Protein AF-A0A1I4MJI8-F1 (afdb_monomer)

Solvent-accessible surface area (backbone atoms only — not comparable to full-atom values): 7546 Å² total; per-residue (Å²): 140,83,81,90,75,82,82,57,91,86,57,52,76,65,57,54,51,55,57,71,63,42,85,62,46,67,58,51,54,50,52,47,58,67,53,43,74,75,69,50,69,75,70,65,60,60,80,76,36,80,62,41,53,65,48,40,49,49,56,49,49,51,39,48,76,65,67,57,50,68,64,39,60,68,52,65,64,55,44,59,72,63,46,50,77,77,44,54,82,68,39,58,72,36,46,64,60,34,54,51,49,39,27,74,71,47,30,23,44,74,56,92,94,42,40,19,30,23,68,63,26,45,50,66,66,75,110

pLDDT: mean 74.82, std 19.81, range [33.84, 95.44]

Structure (mmCIF, N/CA/C/O backbone):
data_AF-A0A1I4MJI8-F1
#
_entry.id   AF-A0A1I4MJI8-F1
#
loop_
_atom_site.group_PDB
_atom_site.id
_atom_site.type_symbol
_atom_site.label_atom_id
_atom_site.label_alt_id
_atom_site.label_comp_id
_atom_site.label_asym_id
_atom_site.label_entity_id
_atom_site.label_seq_id
_atom_site.pdbx_PDB_ins_code
_atom_site.Cartn_x
_atom_site.Cartn_y
_atom_site.Cartn_z
_atom_site.occupancy
_atom_site.B_iso_or_equiv
_atom_site.auth_seq_id
_atom_site.auth_comp_id
_atom_site.auth_asym_id
_atom_site.auth_atom_id
_atom_site.pdbx_PDB_model_num
ATOM 1 N N . MET A 1 1 ? -32.489 7.891 -1.310 1.00 37.62 1 MET A N 1
ATOM 2 C CA . MET A 1 1 ? -32.917 6.607 -0.719 1.00 37.62 1 MET A CA 1
ATOM 3 C C . MET A 1 1 ? -31.691 5.726 -0.680 1.00 37.62 1 MET A C 1
ATOM 5 O O . MET A 1 1 ? -31.124 5.505 -1.735 1.00 37.62 1 MET A O 1
ATOM 9 N N . ILE A 1 2 ? -31.237 5.312 0.498 1.00 39.34 2 ILE A N 1
ATOM 10 C CA . ILE A 1 2 ? -30.218 4.265 0.616 1.00 39.34 2 ILE A CA 1
ATOM 11 C C . ILE A 1 2 ? -30.836 3.211 1.526 1.00 39.34 2 ILE A C 1
ATOM 13 O O . ILE A 1 2 ? -31.302 3.544 2.616 1.00 39.34 2 ILE A O 1
ATOM 17 N N . SER A 1 3 ? -30.910 1.985 1.022 1.00 33.84 3 SER A N 1
ATOM 18 C CA . SER A 1 3 ? -31.420 0.817 1.732 1.00 33.84 3 SER A CA 1
ATOM 19 C C . SER A 1 3 ? -30.227 0.039 2.268 1.00 33.84 3 SER A C 1
ATOM 21 O O . SER A 1 3 ? -29.334 -0.309 1.502 1.00 33.84 3 SER A O 1
ATOM 23 N N . VAL A 1 4 ? -30.204 -0.238 3.570 1.00 37.94 4 VAL A N 1
ATOM 24 C CA . VAL A 1 4 ? -29.270 -1.209 4.146 1.00 37.94 4 VAL A CA 1
ATOM 25 C C . VAL A 1 4 ? -29.827 -2.594 3.828 1.00 37.94 4 VAL A C 1
ATOM 27 O O . VAL A 1 4 ? -30.804 -3.024 4.438 1.00 37.94 4 VAL A O 1
ATOM 30 N N . GLN A 1 5 ? -29.256 -3.264 2.828 1.00 44.25 5 GLN A N 1
ATOM 31 C CA . GLN A 1 5 ? -29.490 -4.688 2.611 1.00 44.25 5 GLN A CA 1
ATOM 32 C C . GLN A 1 5 ? -28.456 -5.450 3.433 1.00 44.25 5 GLN A C 1
ATOM 34 O O . GLN A 1 5 ? -27.260 -5.373 3.170 1.00 44.25 5 GLN A O 1
ATOM 39 N N . ILE A 1 6 ? -28.919 -6.136 4.477 1.00 49.53 6 ILE A N 1
ATOM 40 C CA . ILE A 1 6 ? -28.124 -7.182 5.115 1.00 49.53 6 ILE A CA 1
ATOM 41 C C . ILE A 1 6 ? -28.200 -8.366 4.158 1.00 49.53 6 ILE A C 1
ATOM 43 O O . ILE A 1 6 ? -29.281 -8.915 3.942 1.00 49.53 6 ILE A O 1
ATOM 47 N N . ASP A 1 7 ? -27.081 -8.679 3.513 1.00 47.00 7 ASP A N 1
ATOM 48 C CA . ASP A 1 7 ? -27.019 -9.765 2.549 1.00 47.00 7 ASP A CA 1
ATOM 49 C C . ASP A 1 7 ? -26.969 -11.104 3.298 1.00 47.00 7 ASP A C 1
ATOM 51 O O . ASP A 1 7 ? -26.026 -11.405 4.030 1.00 47.00 7 ASP A O 1
ATOM 55 N N . PHE A 1 8 ? -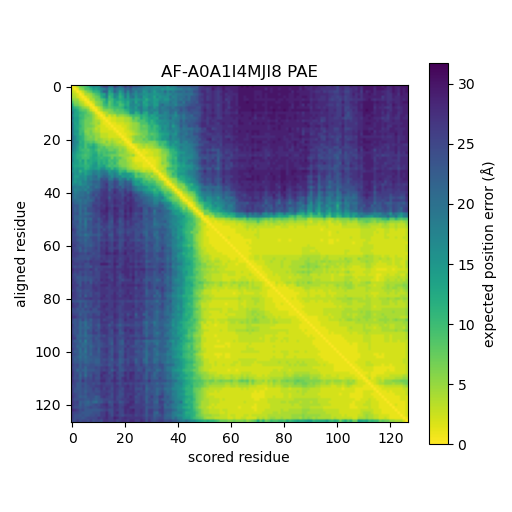28.043 -11.878 3.163 1.00 47.53 8 PHE A N 1
ATOM 56 C CA . PHE A 1 8 ? -28.218 -13.190 3.781 1.00 47.53 8 PHE A CA 1
ATOM 57 C C . PHE A 1 8 ? -27.857 -14.323 2.810 1.00 47.53 8 PHE A C 1
ATOM 59 O O . PHE A 1 8 ? -28.384 -15.424 2.951 1.00 47.53 8 PHE A O 1
ATOM 66 N N . THR A 1 9 ? -26.983 -14.089 1.823 1.00 46.81 9 THR A N 1
ATOM 67 C CA . THR A 1 9 ? -26.647 -15.070 0.766 1.00 46.81 9 THR A CA 1
ATOM 68 C C . THR A 1 9 ? -26.239 -16.454 1.281 1.00 46.81 9 THR A C 1
ATOM 70 O O . THR A 1 9 ? -26.397 -17.427 0.550 1.00 46.81 9 THR A O 1
ATOM 73 N N . ASN A 1 10 ? -25.791 -16.564 2.536 1.00 47.34 10 ASN A N 1
ATOM 74 C CA . ASN A 1 10 ? -25.439 -17.830 3.187 1.00 47.34 10 ASN A CA 1
ATOM 75 C C . ASN A 1 10 ? -26.325 -18.218 4.388 1.00 47.34 10 ASN A C 1
ATOM 77 O O . ASN A 1 10 ? -26.038 -19.227 5.028 1.00 47.34 10 ASN A O 1
ATOM 81 N N . ALA A 1 11 ? -27.368 -17.452 4.726 1.00 54.47 11 ALA A N 1
ATOM 82 C CA . ALA A 1 11 ? -28.241 -17.779 5.855 1.00 54.47 11 ALA A CA 1
ATOM 83 C C . ALA A 1 11 ? -29.392 -18.678 5.404 1.00 54.47 11 ALA A C 1
ATOM 85 O O . ALA A 1 11 ? -30.114 -18.371 4.450 1.00 54.47 11 ALA A O 1
ATOM 86 N N . THR A 1 12 ? -29.590 -19.776 6.122 1.00 62.09 12 THR A N 1
ATOM 87 C CA . THR A 1 12 ? -30.699 -20.695 5.889 1.00 62.09 12 THR A CA 1
ATOM 88 C C . THR A 1 12 ? -32.050 -19.992 6.106 1.00 62.09 12 THR A C 1
ATOM 90 O O . THR A 1 12 ? -32.144 -19.022 6.867 1.00 62.09 12 THR A O 1
ATOM 93 N N . PRO A 1 13 ? -33.136 -20.469 5.470 1.00 62.06 13 PRO A N 1
ATOM 94 C CA . PRO A 1 13 ? -34.471 -19.898 5.662 1.00 62.06 13 PRO A CA 1
ATOM 95 C C . PRO A 1 13 ? -34.926 -19.871 7.133 1.00 62.06 13 PRO A C 1
ATOM 97 O O . PRO A 1 13 ? -35.680 -18.984 7.531 1.00 62.06 13 PRO A O 1
ATOM 100 N N . GLU A 1 14 ? -34.439 -20.809 7.951 1.00 59.25 14 GLU A N 1
ATOM 101 C CA . GLU A 1 14 ? -34.725 -20.885 9.388 1.00 59.25 14 GLU A CA 1
ATOM 102 C C . GLU A 1 14 ? -34.000 -19.791 10.185 1.00 59.25 14 GLU A C 1
ATOM 104 O O . GLU A 1 14 ? -34.597 -19.172 11.066 1.00 59.25 14 GLU A O 1
ATOM 109 N N . GLU A 1 15 ? -32.750 -19.479 9.837 1.00 56.03 15 GLU A N 1
ATOM 110 C CA . GLU A 1 15 ? -31.976 -18.397 10.461 1.00 56.03 15 GLU A CA 1
ATOM 111 C C . GLU A 1 15 ? -32.565 -17.018 10.136 1.00 56.03 15 GLU A C 1
ATOM 113 O O . GLU A 1 15 ? -32.655 -16.152 11.009 1.00 56.03 15 GLU A O 1
ATOM 118 N N . GLN A 1 16 ? -33.054 -16.829 8.906 1.00 59.59 16 GLN A N 1
ATOM 119 C CA . GLN A 1 16 ? -33.747 -15.601 8.505 1.00 59.59 16 GLN A CA 1
ATOM 120 C C . GLN A 1 16 ? -35.083 -15.436 9.246 1.00 59.59 16 GLN A C 1
ATOM 122 O O . GLN A 1 16 ? -35.425 -14.335 9.687 1.00 59.59 16 GLN A O 1
ATOM 127 N N . ALA A 1 17 ? -35.836 -16.525 9.430 1.00 65.44 17 ALA A N 1
ATOM 128 C CA . ALA A 1 17 ? -37.082 -16.507 10.191 1.00 65.44 17 ALA A CA 1
ATOM 129 C C . ALA A 1 17 ? -36.842 -16.227 11.685 1.00 65.44 17 ALA A C 1
ATOM 131 O O . ALA A 1 17 ? -37.556 -15.416 12.277 1.00 65.44 17 ALA A O 1
ATOM 132 N N . ALA A 1 18 ? -35.811 -16.835 12.278 1.00 63.56 18 ALA A N 1
ATOM 133 C CA . ALA A 1 18 ? -35.438 -16.622 13.674 1.00 63.56 18 ALA A CA 1
ATOM 134 C C . ALA A 1 18 ? -35.002 -15.174 13.943 1.00 63.56 18 ALA A C 1
ATOM 136 O O . ALA A 1 18 ? -35.403 -14.594 14.949 1.00 63.56 18 ALA A O 1
ATOM 137 N N . PHE A 1 19 ? -34.249 -14.559 13.025 1.00 56.44 19 PHE A N 1
ATOM 138 C CA . PHE A 1 19 ? -33.826 -13.162 13.146 1.00 56.44 19 PHE A CA 1
ATOM 139 C C . PHE A 1 19 ? -35.008 -12.181 13.060 1.00 56.44 19 PHE A C 1
ATOM 141 O O . PHE A 1 19 ? -35.101 -11.236 13.845 1.00 56.44 19 PHE A O 1
ATOM 148 N N . ASN A 1 20 ? -35.960 -12.447 12.160 1.00 59.41 20 ASN A N 1
ATOM 149 C CA . ASN A 1 20 ? -37.179 -11.648 11.997 1.00 59.41 20 ASN A CA 1
ATOM 150 C C . ASN A 1 20 ? -38.189 -11.820 13.144 1.00 59.41 20 ASN A C 1
ATOM 152 O O . ASN A 1 20 ? -39.052 -10.962 13.333 1.00 59.41 20 ASN A O 1
ATOM 156 N N . ALA A 1 21 ? -38.092 -12.909 13.910 1.00 66.94 21 ALA A N 1
ATOM 157 C CA . ALA A 1 21 ? -38.954 -13.181 15.055 1.00 66.94 21 ALA A CA 1
ATOM 158 C C . ALA A 1 21 ? -38.485 -12.498 16.354 1.00 66.94 21 ALA A C 1
ATOM 160 O O . ALA A 1 21 ? -39.219 -12.530 17.342 1.00 66.94 21 ALA A O 1
ATOM 161 N N . ILE A 1 22 ? -37.297 -11.874 16.377 1.00 68.06 22 ILE A N 1
ATOM 162 C CA . ILE A 1 22 ? -36.780 -11.183 17.566 1.00 68.06 22 ILE A CA 1
ATOM 163 C C . ILE A 1 22 ? -37.584 -9.887 17.796 1.00 68.06 22 ILE A C 1
ATOM 165 O O . ILE A 1 22 ? -37.503 -8.955 16.984 1.00 68.06 22 ILE A O 1
ATOM 169 N N . PRO A 1 23 ? -38.334 -9.773 18.910 1.00 63.97 23 PRO A N 1
ATOM 170 C CA . PRO A 1 23 ? -39.102 -8.571 19.216 1.00 63.97 23 PRO A CA 1
ATOM 171 C C . PRO A 1 23 ? -38.171 -7.362 19.366 1.00 63.97 23 PRO A C 1
ATOM 173 O O . PRO A 1 23 ? -37.181 -7.421 20.089 1.00 63.97 23 PRO A O 1
ATOM 176 N N . GLY A 1 24 ? -38.473 -6.267 18.667 1.00 63.16 24 GLY A N 1
ATOM 177 C CA . GLY A 1 24 ? -37.658 -5.044 18.687 1.00 63.16 24 GLY A CA 1
ATOM 178 C C . GLY A 1 24 ? -36.464 -5.036 17.722 1.00 63.16 24 GLY A C 1
ATOM 179 O O . GLY A 1 24 ? -35.879 -3.978 17.509 1.00 63.16 24 GLY A O 1
ATOM 180 N N . MET A 1 25 ? -36.134 -6.150 17.051 1.00 60.81 25 MET A N 1
ATOM 181 C CA . MET A 1 25 ? -35.048 -6.174 16.055 1.00 60.81 25 MET A CA 1
ATOM 182 C C . MET A 1 25 ? -35.338 -5.242 14.872 1.00 60.81 25 MET A C 1
ATOM 184 O O . MET A 1 25 ? -34.441 -4.578 14.366 1.00 60.81 25 MET A O 1
ATOM 188 N N . LYS A 1 26 ? -36.611 -5.102 14.487 1.00 58.84 26 LYS A N 1
ATOM 189 C CA . LYS A 1 26 ? -37.040 -4.150 13.456 1.00 58.84 26 LYS A CA 1
ATOM 190 C C . LYS A 1 26 ? -36.749 -2.691 13.842 1.00 58.84 26 LYS A C 1
ATOM 192 O O . LYS A 1 26 ? -36.222 -1.954 13.018 1.00 58.84 26 LYS A O 1
ATOM 197 N N . GLU A 1 27 ? -37.011 -2.297 15.091 1.00 64.00 27 GLU A N 1
ATOM 198 C CA . GLU A 1 27 ? -36.680 -0.955 15.601 1.00 64.00 27 GLU A CA 1
ATOM 199 C C . GLU A 1 27 ? -35.170 -0.743 15.726 1.00 64.00 27 GLU A C 1
ATOM 201 O O . GLU A 1 27 ? -34.685 0.348 15.443 1.00 64.00 27 GLU A O 1
ATOM 206 N N . VAL A 1 28 ? -34.408 -1.777 16.098 1.00 60.47 28 VAL A N 1
ATOM 207 C CA . VAL A 1 28 ? -32.938 -1.715 16.133 1.00 60.47 28 VAL A CA 1
ATOM 208 C C . VAL A 1 28 ? -32.370 -1.533 14.725 1.00 60.47 28 VAL A C 1
ATOM 210 O O . VAL A 1 28 ? -31.522 -0.668 14.527 1.00 60.47 28 VAL A O 1
ATOM 213 N N . LEU A 1 29 ? -32.866 -2.272 13.730 1.00 59.28 29 LEU A N 1
ATOM 214 C CA . LEU A 1 29 ? -32.477 -2.111 12.325 1.00 59.28 29 LEU A CA 1
ATOM 215 C C . LEU A 1 29 ? -32.851 -0.724 11.786 1.00 59.28 29 LEU A C 1
ATOM 217 O O . LEU A 1 29 ? -32.065 -0.110 11.069 1.00 59.28 29 LEU A O 1
ATOM 221 N N . GLU A 1 30 ? -34.009 -0.192 12.171 1.00 58.12 30 GLU A N 1
ATOM 222 C CA . GLU A 1 30 ? -34.466 1.139 11.768 1.00 58.12 30 GLU A CA 1
ATOM 223 C C . GLU A 1 30 ? -33.659 2.257 12.458 1.00 58.12 30 GLU A C 1
ATOM 225 O O . GLU A 1 30 ? -33.226 3.206 11.805 1.00 58.12 30 GLU A O 1
ATOM 230 N N . ALA A 1 31 ? -33.329 2.104 13.744 1.00 57.16 31 ALA A N 1
ATOM 231 C CA . ALA A 1 31 ? -32.444 3.006 14.482 1.00 57.16 31 ALA A CA 1
ATOM 232 C C . ALA A 1 31 ? -30.995 2.963 13.963 1.00 57.16 31 ALA A C 1
ATOM 234 O O . ALA A 1 31 ? -30.323 3.999 13.910 1.00 57.16 31 ALA A O 1
ATOM 235 N N . LEU A 1 32 ? -30.518 1.791 13.532 1.00 51.91 32 LEU A N 1
ATOM 236 C CA . LEU A 1 32 ? -29.245 1.631 12.830 1.00 51.91 32 LEU A CA 1
ATOM 237 C C . LEU A 1 32 ? -29.294 2.253 11.431 1.00 51.91 32 LEU A C 1
ATOM 239 O O . LEU A 1 32 ? -28.312 2.865 11.026 1.00 51.91 32 LEU A O 1
ATOM 243 N N . ASN A 1 33 ? -30.427 2.206 10.727 1.00 52.28 33 ASN A N 1
ATOM 244 C CA . ASN A 1 33 ? -30.608 2.883 9.438 1.00 52.28 33 ASN A CA 1
ATOM 245 C C . ASN A 1 33 ? -30.609 4.420 9.594 1.00 52.28 33 ASN A C 1
ATOM 247 O O . ASN A 1 33 ? -30.034 5.147 8.783 1.00 52.28 33 ASN A O 1
ATOM 251 N N . VAL A 1 34 ? -31.175 4.933 10.693 1.00 46.59 34 VAL A N 1
ATOM 252 C CA . VAL A 1 34 ? -31.149 6.363 11.048 1.00 46.59 34 VAL A CA 1
ATOM 253 C C . VAL A 1 34 ? -29.746 6.819 11.485 1.00 46.59 34 VAL A C 1
ATOM 255 O O . VAL A 1 34 ? -29.318 7.911 11.099 1.00 46.59 34 VAL A O 1
ATOM 258 N N . ARG A 1 35 ? -28.993 5.985 12.220 1.00 45.94 35 ARG A N 1
ATOM 259 C CA . ARG A 1 35 ? -27.584 6.237 12.605 1.00 45.94 35 ARG A CA 1
ATOM 260 C C . ARG A 1 35 ? -26.567 5.948 11.491 1.00 45.94 35 ARG A C 1
ATOM 262 O O . ARG A 1 35 ? -25.475 6.513 11.503 1.00 45.94 35 ARG A O 1
ATOM 269 N N . GLY A 1 36 ? -26.929 5.140 10.496 1.00 39.75 36 GLY A N 1
ATOM 270 C CA . GLY A 1 36 ? -26.089 4.748 9.360 1.00 39.75 36 GLY A CA 1
ATOM 271 C C . GLY A 1 36 ? -25.706 5.908 8.438 1.00 39.75 36 GLY A C 1
ATOM 272 O O . GLY A 1 36 ? -24.724 5.812 7.707 1.00 39.75 36 GLY A O 1
ATOM 273 N N . ARG A 1 37 ? -26.398 7.054 8.534 1.00 44.38 37 ARG A N 1
ATOM 274 C CA . ARG A 1 37 ? -26.000 8.293 7.844 1.00 44.38 37 ARG A CA 1
ATOM 275 C C . ARG A 1 37 ? -24.693 8.906 8.353 1.00 44.38 37 ARG A C 1
ATOM 277 O O . ARG A 1 37 ? -24.113 9.707 7.631 1.00 44.38 37 ARG A O 1
ATOM 284 N N . GLN A 1 38 ? -24.229 8.566 9.558 1.00 43.59 38 GLN A N 1
ATOM 285 C CA . GLN A 1 38 ? -22.998 9.146 10.116 1.00 43.59 38 GLN A CA 1
ATOM 286 C C . GLN A 1 38 ? -21.769 8.237 10.015 1.00 43.59 38 GLN A C 1
ATOM 288 O O . GLN A 1 38 ? -20.656 8.750 10.053 1.00 43.59 38 GLN A O 1
ATOM 293 N N . PHE A 1 39 ? -21.941 6.925 9.828 1.00 38.47 39 PHE A N 1
ATOM 294 C CA . PHE A 1 39 ? -20.811 5.987 9.764 1.00 38.47 39 PHE A CA 1
ATOM 295 C C . PHE A 1 39 ? -20.448 5.508 8.354 1.00 38.47 39 PHE A C 1
ATOM 297 O O . PHE A 1 39 ? -19.365 4.960 8.176 1.00 38.47 39 PHE A O 1
ATOM 304 N N . ASN A 1 40 ? -21.280 5.769 7.339 1.00 39.06 40 ASN A N 1
ATOM 305 C CA . ASN A 1 40 ? -21.027 5.272 5.981 1.00 39.06 40 ASN A CA 1
ATOM 306 C C . ASN A 1 40 ? -20.379 6.283 5.016 1.00 39.06 40 ASN A C 1
ATOM 308 O O . ASN A 1 40 ? -20.172 5.977 3.846 1.00 39.06 40 ASN A O 1
ATOM 312 N N . THR A 1 41 ? -20.014 7.475 5.493 1.00 37.72 41 THR A N 1
ATOM 313 C CA . THR A 1 41 ? -19.357 8.497 4.655 1.00 37.72 41 THR A CA 1
ATOM 314 C C . THR A 1 41 ? -17.864 8.223 4.442 1.00 37.72 41 THR A C 1
ATOM 316 O O . THR A 1 41 ? -17.258 8.824 3.565 1.00 37.72 41 THR A O 1
ATOM 319 N N . VAL A 1 42 ? -17.243 7.319 5.208 1.00 41.59 42 VAL A N 1
ATOM 320 C CA . VAL A 1 42 ? -15.782 7.120 5.131 1.00 41.59 42 VAL A CA 1
ATOM 321 C C . VAL A 1 42 ? -15.392 5.899 4.293 1.00 41.59 42 VAL A C 1
ATOM 323 O O . VAL A 1 42 ? -14.366 5.938 3.624 1.00 41.59 42 VAL A O 1
ATOM 326 N N . LEU A 1 43 ? -16.219 4.848 4.256 1.00 40.41 43 LEU A N 1
ATOM 327 C CA . LEU A 1 43 ? -15.908 3.627 3.497 1.00 40.41 43 LEU A CA 1
ATOM 328 C C . LEU A 1 43 ? -16.488 3.639 2.074 1.00 40.41 43 LEU A C 1
ATOM 330 O O . LEU A 1 43 ? -15.833 3.166 1.153 1.00 40.41 43 LEU A O 1
ATOM 334 N N . ASN A 1 44 ? -17.649 4.272 1.869 1.00 39.97 44 ASN A N 1
ATOM 335 C CA . ASN A 1 44 ? -18.381 4.214 0.597 1.00 39.97 44 ASN A CA 1
ATOM 336 C C . ASN A 1 44 ? -18.075 5.380 -0.373 1.00 39.97 44 ASN A C 1
ATOM 338 O O . ASN A 1 44 ? -18.621 5.452 -1.466 1.00 39.97 44 ASN A O 1
ATOM 342 N N . VAL A 1 45 ? -17.215 6.333 0.014 1.00 44.34 45 VAL A N 1
ATOM 343 C CA . VAL A 1 45 ? -16.829 7.478 -0.847 1.00 44.34 45 VAL A CA 1
ATOM 344 C C . VAL A 1 45 ? -15.604 7.161 -1.717 1.00 44.34 45 VAL A C 1
ATOM 346 O O . VAL A 1 45 ? -15.303 7.884 -2.663 1.00 44.34 45 VAL A O 1
ATOM 349 N N . ILE A 1 46 ? -14.896 6.064 -1.434 1.00 49.03 46 ILE A N 1
ATOM 350 C CA . ILE A 1 46 ? -13.629 5.722 -2.103 1.00 49.03 46 ILE A CA 1
ATOM 351 C C . ILE A 1 46 ? -13.807 4.549 -3.085 1.00 49.03 46 ILE A C 1
ATOM 353 O O . ILE A 1 46 ? -12.945 4.306 -3.933 1.00 49.03 46 ILE A O 1
ATOM 357 N N . GLU A 1 47 ? -14.923 3.816 -3.013 1.00 48.09 47 GLU A N 1
ATOM 358 C CA . GLU A 1 47 ? -15.233 2.754 -3.983 1.00 48.09 47 GLU A CA 1
ATOM 359 C C . GLU A 1 47 ? -15.545 3.318 -5.381 1.00 48.09 47 GLU A C 1
ATOM 361 O O . GLU A 1 47 ? -15.180 2.685 -6.366 1.00 48.09 47 GLU A O 1
ATOM 366 N N . ASP A 1 48 ? -16.055 4.553 -5.478 1.00 48.00 48 ASP A N 1
ATOM 367 C CA . ASP A 1 48 ? -16.554 5.133 -6.740 1.00 48.00 48 ASP A CA 1
ATOM 368 C C . ASP A 1 48 ? -15.872 6.455 -7.152 1.00 48.00 48 ASP A C 1
ATOM 370 O O . ASP A 1 48 ? -16.367 7.203 -7.993 1.00 48.00 48 ASP A O 1
ATOM 374 N N . SER A 1 49 ? -14.720 6.805 -6.567 1.00 55.69 49 SER A N 1
ATOM 375 C CA . SER A 1 49 ? -13.937 7.911 -7.129 1.00 55.69 49 SER A CA 1
ATOM 376 C C . SER A 1 49 ? -13.073 7.371 -8.263 1.00 55.69 49 SER A C 1
ATOM 378 O O . SER A 1 49 ? -12.098 6.667 -8.003 1.00 55.69 49 SER A O 1
ATOM 380 N N . ASP A 1 50 ? -13.402 7.746 -9.503 1.00 64.44 50 ASP A N 1
ATOM 381 C CA . ASP A 1 50 ? -12.605 7.519 -10.726 1.00 64.44 50 ASP A CA 1
ATOM 382 C C . ASP A 1 50 ? -11.093 7.764 -10.500 1.00 64.44 50 ASP A C 1
ATOM 384 O O . ASP A 1 50 ? -10.229 7.070 -11.030 1.00 64.44 50 ASP A O 1
ATOM 388 N N . GLU A 1 51 ? -10.755 8.676 -9.583 1.00 74.44 51 GLU A N 1
ATOM 389 C CA . GLU A 1 51 ? -9.378 9.038 -9.253 1.00 74.44 51 GLU A CA 1
ATOM 390 C C . GLU A 1 51 ? -8.656 8.120 -8.253 1.00 74.44 51 GLU A C 1
ATOM 392 O O . GLU A 1 51 ? -7.432 8.204 -8.149 1.00 74.44 51 GLU A O 1
ATOM 397 N N . ALA A 1 52 ? -9.350 7.240 -7.525 1.00 79.00 52 ALA A N 1
ATOM 398 C CA . ALA A 1 52 ? -8.720 6.273 -6.616 1.00 79.00 52 ALA A CA 1
ATOM 399 C C . ALA A 1 52 ? -8.206 5.026 -7.355 1.00 79.00 52 ALA A C 1
ATOM 401 O O . ALA A 1 52 ? -7.231 4.406 -6.925 1.00 79.00 52 ALA A O 1
ATOM 402 N N . ALA A 1 53 ? -8.826 4.681 -8.488 1.00 84.31 53 ALA A N 1
ATOM 403 C CA . ALA A 1 53 ? -8.419 3.566 -9.338 1.00 84.31 53 ALA A CA 1
ATOM 404 C C . ALA A 1 53 ? -6.944 3.638 -9.788 1.00 84.31 53 ALA A C 1
ATOM 406 O O . ALA A 1 53 ? -6.220 2.679 -9.521 1.00 84.31 53 ALA A O 1
ATOM 407 N N . PRO A 1 54 ? -6.437 4.752 -10.362 1.00 87.19 54 PRO A N 1
ATOM 408 C CA . PRO A 1 54 ? -5.032 4.839 -10.771 1.00 87.19 54 PRO A CA 1
ATOM 409 C C . PRO A 1 54 ? -4.052 4.760 -9.592 1.00 87.19 54 PRO A C 1
ATOM 411 O O . PRO A 1 54 ? -2.916 4.324 -9.763 1.00 87.19 54 PRO A O 1
ATOM 414 N N . VAL A 1 55 ? -4.475 5.150 -8.385 1.00 90.94 55 VAL A N 1
ATOM 415 C CA . VAL A 1 55 ? -3.644 5.036 -7.179 1.00 90.94 55 VAL A CA 1
ATOM 416 C C . VAL A 1 55 ? -3.525 3.578 -6.744 1.00 90.94 55 VAL A C 1
ATOM 418 O O . VAL A 1 55 ? -2.418 3.118 -6.477 1.00 90.94 55 VAL A O 1
ATOM 421 N N . ARG A 1 56 ? -4.643 2.839 -6.712 1.00 91.56 56 ARG A N 1
ATOM 422 C CA . ARG A 1 56 ? -4.647 1.396 -6.419 1.00 91.56 56 ARG A CA 1
ATOM 423 C C . ARG A 1 56 ? -3.813 0.632 -7.440 1.00 91.56 56 ARG A C 1
ATOM 425 O O . ARG A 1 56 ? -2.927 -0.117 -7.045 1.00 91.56 56 ARG A O 1
ATOM 432 N N . GLU A 1 57 ? -4.040 0.891 -8.725 1.00 91.56 57 GLU A N 1
ATOM 433 C CA . GLU A 1 57 ? -3.286 0.263 -9.811 1.00 91.56 57 GLU A CA 1
ATOM 434 C C . GLU A 1 57 ? -1.787 0.547 -9.678 1.00 91.56 57 GLU A C 1
ATOM 436 O O . GLU A 1 57 ? -0.971 -0.365 -9.733 1.00 91.56 57 GLU A O 1
ATOM 441 N N . GLY A 1 58 ? -1.409 1.796 -9.388 1.00 92.19 58 GLY A N 1
ATOM 442 C CA . GLY A 1 58 ? -0.011 2.163 -9.176 1.00 92.19 58 GLY A CA 1
ATOM 443 C C . GLY A 1 58 ? 0.647 1.457 -7.984 1.00 92.19 58 GLY A C 1
ATOM 444 O O . GLY A 1 58 ? 1.828 1.115 -8.049 1.00 92.19 58 GLY A O 1
ATOM 445 N N . LEU A 1 59 ? -0.094 1.205 -6.899 1.00 93.06 59 LEU A N 1
ATOM 446 C CA . LEU A 1 59 ? 0.405 0.433 -5.755 1.00 93.06 59 LEU A CA 1
ATOM 447 C C . LEU A 1 59 ? 0.645 -1.037 -6.123 1.00 93.06 59 LEU A C 1
ATOM 449 O O . LEU A 1 59 ? 1.659 -1.610 -5.725 1.00 93.06 59 LEU A O 1
ATOM 453 N N . LEU A 1 60 ? -0.263 -1.637 -6.891 1.00 92.62 60 LEU A N 1
ATOM 454 C CA . LEU A 1 60 ? -0.141 -3.019 -7.353 1.00 92.62 60 LEU A CA 1
ATOM 455 C C . LEU A 1 60 ? 0.981 -3.172 -8.380 1.00 92.62 60 LEU A C 1
ATOM 457 O O . LEU A 1 60 ? 1.806 -4.078 -8.266 1.00 92.62 60 LEU A O 1
ATOM 461 N N . GLU A 1 61 ? 1.081 -2.236 -9.320 1.00 92.88 61 GLU A N 1
ATOM 462 C CA . GLU A 1 61 ? 2.138 -2.18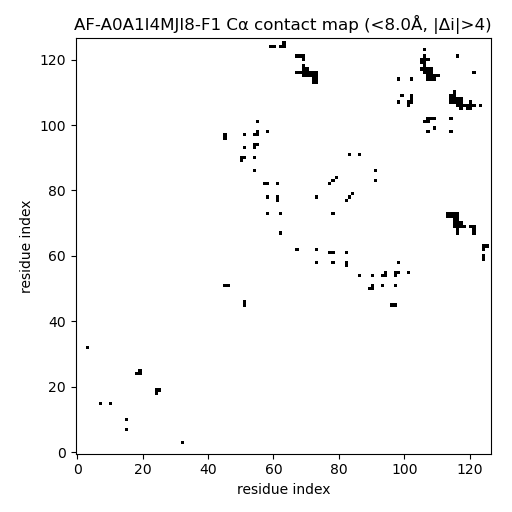7 -10.324 1.00 92.88 61 GLU A CA 1
ATOM 463 C C . GLU A 1 61 ? 3.522 -2.047 -9.677 1.00 92.88 61 GLU A C 1
ATOM 465 O O . GLU A 1 61 ? 4.476 -2.691 -10.114 1.00 92.88 61 GLU A O 1
ATOM 470 N N . LEU A 1 62 ? 3.649 -1.279 -8.588 1.00 92.75 62 LEU A N 1
ATOM 471 C CA . LEU A 1 62 ? 4.896 -1.216 -7.819 1.00 92.75 62 LEU A CA 1
ATOM 472 C C . LEU A 1 62 ? 5.303 -2.577 -7.254 1.00 92.75 62 LEU A C 1
ATOM 474 O O . LEU A 1 62 ? 6.479 -2.943 -7.314 1.00 92.75 62 LEU A O 1
ATOM 478 N N . MET A 1 63 ? 4.347 -3.338 -6.722 1.00 91.81 63 MET A N 1
ATOM 479 C CA . MET A 1 63 ? 4.611 -4.687 -6.220 1.00 91.81 63 MET A CA 1
ATOM 480 C C . MET A 1 63 ? 4.986 -5.623 -7.374 1.00 91.81 63 MET A C 1
ATOM 482 O O . MET A 1 63 ? 5.971 -6.357 -7.275 1.00 91.81 63 MET A O 1
ATOM 486 N N . ARG A 1 64 ? 4.271 -5.527 -8.500 1.00 91.75 64 ARG A N 1
ATOM 487 C CA . ARG A 1 64 ? 4.506 -6.337 -9.698 1.00 91.75 64 ARG A CA 1
ATOM 488 C C . ARG A 1 64 ? 5.898 -6.106 -10.284 1.00 91.75 64 ARG A C 1
ATOM 490 O O . ARG A 1 64 ? 6.651 -7.062 -10.466 1.00 91.75 64 ARG A O 1
ATOM 497 N N . THR A 1 65 ? 6.262 -4.847 -10.524 1.00 90.69 65 THR A N 1
ATOM 498 C CA . THR A 1 65 ? 7.562 -4.430 -11.091 1.00 90.69 65 THR A CA 1
ATOM 499 C C . THR A 1 65 ? 8.737 -4.707 -10.162 1.00 90.69 65 THR A C 1
ATOM 501 O O . THR A 1 65 ? 9.839 -4.994 -10.629 1.00 90.69 65 THR A O 1
ATOM 504 N N . SER A 1 66 ? 8.502 -4.695 -8.850 1.00 88.12 66 SER A N 1
ATOM 505 C CA . SER A 1 66 ? 9.502 -5.070 -7.846 1.00 88.12 66 SER A CA 1
ATOM 506 C C . SER A 1 66 ? 9.654 -6.587 -7.672 1.00 88.12 66 SER A C 1
ATOM 508 O O . SER A 1 66 ? 10.438 -7.012 -6.825 1.00 88.12 66 SER A O 1
ATOM 510 N N . ASN A 1 67 ? 8.929 -7.408 -8.445 1.00 90.62 67 ASN A N 1
ATOM 511 C CA . ASN A 1 67 ? 8.869 -8.865 -8.280 1.00 90.62 67 ASN A CA 1
ATOM 512 C C . ASN A 1 67 ? 8.511 -9.281 -6.840 1.00 90.62 67 ASN A C 1
ATOM 514 O O . ASN A 1 67 ? 9.153 -10.154 -6.249 1.00 90.62 67 ASN A O 1
ATOM 518 N N . ALA A 1 68 ? 7.534 -8.597 -6.236 1.00 90.81 68 ALA A N 1
ATOM 519 C CA . ALA A 1 68 ? 7.167 -8.816 -4.846 1.00 90.81 68 ALA A CA 1
ATOM 520 C C . ALA A 1 68 ? 6.606 -10.228 -4.620 1.00 90.81 68 ALA A C 1
ATOM 522 O O . ALA A 1 68 ? 5.795 -10.732 -5.392 1.00 90.81 68 ALA A O 1
ATOM 523 N N . GLN A 1 69 ? 7.029 -10.859 -3.526 1.00 93.25 69 GLN A N 1
ATOM 524 C CA . GLN A 1 69 ? 6.538 -12.166 -3.104 1.00 93.25 69 GLN A CA 1
ATOM 525 C C . GLN A 1 69 ? 5.505 -12.023 -1.987 1.00 93.25 69 GLN A C 1
ATOM 527 O O . GLN A 1 69 ? 5.377 -10.968 -1.363 1.00 93.25 69 GLN A O 1
ATOM 532 N N . ILE A 1 70 ? 4.773 -13.103 -1.720 1.00 94.31 70 ILE A N 1
ATOM 533 C CA . ILE A 1 70 ? 3.850 -13.183 -0.584 1.00 94.31 70 ILE A CA 1
ATOM 534 C C . ILE A 1 70 ? 4.607 -12.814 0.702 1.00 94.31 70 ILE A C 1
ATOM 536 O O . ILE A 1 70 ? 5.682 -13.343 0.980 1.00 94.31 70 ILE A O 1
ATOM 540 N N . GLY A 1 71 ? 4.050 -11.889 1.478 1.00 91.69 71 GLY A N 1
ATOM 541 C CA . GLY A 1 71 ? 4.643 -11.350 2.698 1.00 91.69 71 GLY A CA 1
ATOM 542 C C . GLY A 1 71 ? 5.589 -10.164 2.489 1.00 91.69 71 GLY A C 1
ATOM 543 O O . GLY A 1 71 ? 6.035 -9.583 3.476 1.00 91.69 71 GLY A O 1
ATOM 544 N N . HIS A 1 72 ? 5.894 -9.753 1.254 1.00 92.94 72 HIS A N 1
ATOM 545 C CA . HIS A 1 72 ? 6.653 -8.520 1.032 1.00 92.94 72 HIS A CA 1
ATOM 546 C C . HIS A 1 72 ? 5.833 -7.295 1.414 1.00 92.94 72 HIS A C 1
ATOM 548 O O . HIS A 1 72 ? 4.662 -7.184 1.051 1.00 92.94 72 HIS A O 1
ATOM 554 N N . SER A 1 73 ? 6.469 -6.359 2.117 1.00 92.88 73 SER A N 1
ATOM 555 C CA . SER A 1 73 ? 5.848 -5.087 2.455 1.00 92.88 73 SER A CA 1
ATOM 556 C C . SER A 1 73 ? 5.879 -4.113 1.280 1.00 92.88 73 SER A C 1
ATOM 558 O O . SER A 1 73 ? 6.832 -4.059 0.496 1.00 92.88 73 SER A O 1
ATOM 560 N N . LEU A 1 74 ? 4.832 -3.299 1.189 1.00 90.19 74 LEU A N 1
ATOM 561 C CA . LEU A 1 74 ? 4.774 -2.147 0.313 1.00 90.19 74 LEU A CA 1
ATOM 562 C C . LEU A 1 74 ? 5.877 -1.165 0.722 1.00 90.19 74 LEU A C 1
ATOM 564 O O . LEU A 1 74 ? 5.832 -0.533 1.779 1.00 90.19 74 LEU A O 1
ATOM 568 N N . ASN A 1 75 ? 6.893 -1.038 -0.126 1.00 88.19 75 ASN A N 1
ATOM 569 C CA . ASN A 1 75 ? 8.059 -0.228 0.182 1.00 88.19 75 ASN A CA 1
ATOM 570 C C . ASN A 1 75 ? 7.715 1.268 0.117 1.00 88.19 75 ASN A C 1
ATOM 572 O O . ASN A 1 75 ? 7.592 1.844 -0.965 1.00 88.19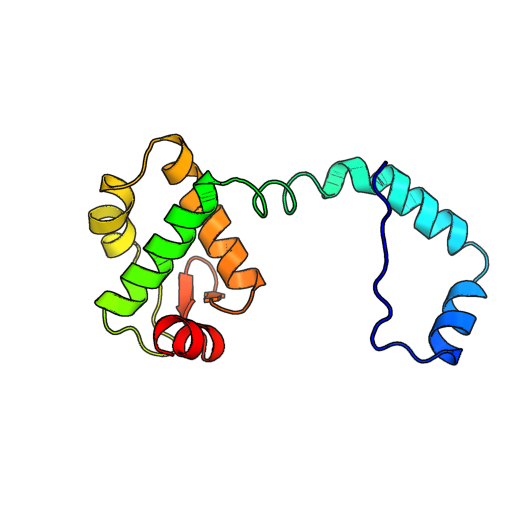 75 ASN A O 1
ATOM 576 N N . GLY A 1 76 ? 7.641 1.922 1.280 1.00 86.44 76 GLY A N 1
ATOM 577 C CA . GLY A 1 76 ? 7.329 3.351 1.376 1.00 86.44 76 GLY A CA 1
ATOM 578 C C . GLY A 1 76 ? 8.282 4.260 0.588 1.00 86.44 76 GLY A C 1
ATOM 579 O O . GLY A 1 76 ? 7.848 5.276 0.050 1.00 86.44 76 GLY A O 1
ATOM 580 N N . LYS A 1 77 ? 9.563 3.886 0.430 1.00 87.62 77 LYS A N 1
ATOM 581 C CA . LYS A 1 77 ? 10.494 4.635 -0.434 1.00 87.62 77 LYS A CA 1
ATOM 582 C C . LYS A 1 77 ? 10.137 4.467 -1.908 1.00 87.62 77 LYS A C 1
ATOM 584 O O . LYS A 1 77 ? 10.155 5.450 -2.640 1.00 87.62 77 LYS A O 1
ATOM 589 N N . ALA A 1 78 ? 9.797 3.255 -2.346 1.00 87.75 78 ALA A N 1
ATOM 590 C CA . ALA A 1 78 ? 9.369 3.026 -3.725 1.00 87.75 78 ALA A CA 1
ATOM 591 C C . ALA A 1 78 ? 8.092 3.820 -4.035 1.00 87.75 78 ALA A C 1
ATOM 593 O O . ALA A 1 78 ? 8.047 4.538 -5.029 1.00 87.75 78 ALA A O 1
ATOM 594 N N . VAL A 1 79 ? 7.116 3.820 -3.122 1.00 89.50 79 VAL A N 1
ATOM 595 C CA . VAL A 1 79 ? 5.917 4.666 -3.236 1.00 89.50 79 VAL A CA 1
ATOM 596 C C . VAL A 1 79 ? 6.298 6.146 -3.359 1.00 89.50 79 VAL A C 1
ATOM 598 O O . VAL A 1 79 ? 5.859 6.816 -4.291 1.00 89.50 79 VAL A O 1
ATOM 601 N N . GLN A 1 80 ? 7.165 6.649 -2.479 1.00 90.00 80 GLN A N 1
ATOM 602 C CA . GLN A 1 80 ? 7.569 8.057 -2.452 1.00 90.00 80 GLN A CA 1
ATOM 603 C C . GLN A 1 80 ? 8.334 8.516 -3.703 1.00 90.00 80 GLN A C 1
ATOM 605 O O . GLN A 1 80 ? 8.166 9.657 -4.133 1.00 90.00 80 GLN A O 1
ATOM 610 N N . PHE A 1 81 ? 9.197 7.667 -4.263 1.00 90.56 81 PHE A N 1
ATOM 611 C CA . PHE A 1 81 ? 10.092 8.046 -5.362 1.00 90.56 81 PHE A CA 1
ATOM 612 C C . PHE A 1 81 ? 9.605 7.616 -6.745 1.00 90.56 81 PHE A C 1
ATOM 614 O O . PHE A 1 81 ? 10.070 8.180 -7.730 1.00 90.56 81 PHE A O 1
ATOM 621 N N . GLN A 1 82 ? 8.692 6.649 -6.836 1.00 91.50 82 GLN A N 1
ATOM 622 C CA . GLN A 1 82 ? 8.227 6.109 -8.117 1.00 91.50 82 GLN A CA 1
ATOM 623 C C . GLN A 1 82 ? 6.746 6.403 -8.367 1.00 91.50 82 GLN A C 1
ATOM 625 O O . GLN A 1 82 ? 6.405 6.837 -9.461 1.00 91.50 82 GLN A O 1
ATOM 630 N N . LEU A 1 83 ? 5.875 6.239 -7.363 1.00 90.69 83 LEU A N 1
ATOM 631 C CA . LEU A 1 83 ? 4.433 6.459 -7.531 1.00 90.69 83 LEU A CA 1
ATOM 632 C C . LEU A 1 83 ? 4.019 7.908 -7.247 1.00 90.69 83 LEU A C 1
ATOM 634 O O . LEU A 1 83 ? 3.357 8.530 -8.063 1.00 90.69 83 LEU A O 1
ATOM 638 N N . VAL A 1 84 ? 4.439 8.507 -6.130 1.00 91.00 84 VAL A N 1
ATOM 639 C CA . VAL A 1 84 ? 4.052 9.889 -5.772 1.00 91.00 84 VAL A CA 1
ATOM 640 C C . VAL A 1 84 ? 4.335 10.925 -6.880 1.00 91.00 84 VAL A C 1
ATOM 642 O O . VAL A 1 84 ? 3.500 11.818 -7.049 1.00 91.00 84 VAL A O 1
ATOM 645 N N . PRO A 1 85 ? 5.443 10.861 -7.649 1.00 92.62 85 PRO A N 1
ATOM 646 C CA . PRO A 1 85 ? 5.689 11.804 -8.743 1.00 92.62 85 PRO A CA 1
ATOM 647 C C . PRO A 1 85 ? 4.697 11.707 -9.909 1.00 92.62 85 PRO A C 1
ATOM 649 O O . PRO A 1 85 ? 4.528 12.693 -10.622 1.00 92.62 85 PRO A O 1
ATOM 652 N N . THR A 1 86 ? 4.046 10.556 -10.108 1.00 89.12 86 THR A N 1
ATOM 653 C CA . THR A 1 86 ? 3.082 10.343 -11.202 1.00 89.12 86 THR A CA 1
ATOM 654 C C . THR A 1 86 ? 1.657 10.745 -10.820 1.00 89.12 86 THR A C 1
ATOM 656 O O 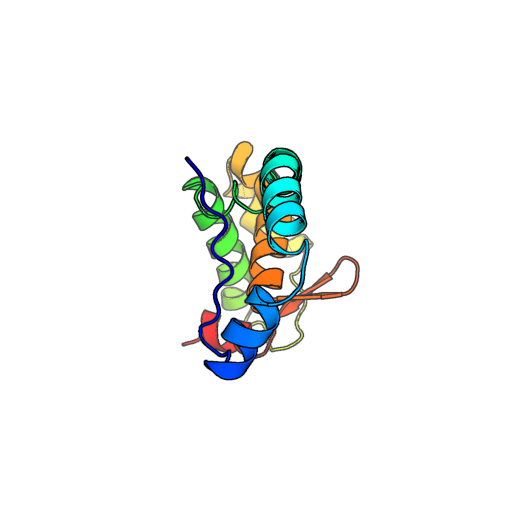. THR A 1 86 ? 0.803 10.883 -11.693 1.00 89.12 86 THR A O 1
ATOM 659 N N . LEU A 1 87 ? 1.402 10.974 -9.528 1.00 89.69 87 LEU A N 1
ATOM 660 C CA . LEU A 1 87 ? 0.085 11.311 -8.997 1.00 89.69 87 LEU A CA 1
ATOM 661 C C . LEU A 1 87 ? -0.159 12.824 -8.928 1.00 89.69 87 LEU A C 1
ATOM 663 O O . LEU A 1 87 ? 0.720 13.618 -8.575 1.00 89.69 87 LEU A O 1
ATOM 667 N N . ASN A 1 88 ? -1.408 13.226 -9.166 1.00 89.25 88 ASN A N 1
ATOM 668 C CA . ASN A 1 88 ? -1.881 14.585 -8.920 1.00 89.25 88 ASN A CA 1
ATOM 669 C C . ASN A 1 88 ? -2.094 14.851 -7.408 1.00 89.25 88 ASN A C 1
ATOM 671 O O . ASN A 1 88 ? -2.048 13.943 -6.575 1.00 89.25 88 ASN A O 1
ATOM 675 N N . GLN A 1 89 ? -2.326 16.112 -7.020 1.00 86.56 89 GLN A N 1
ATOM 676 C CA . GLN A 1 89 ? -2.445 16.490 -5.603 1.00 86.56 89 GLN A CA 1
ATOM 677 C C . GLN A 1 89 ? -3.591 15.768 -4.876 1.00 86.56 89 GLN A C 1
ATOM 679 O O . GLN A 1 89 ? -3.448 15.425 -3.705 1.00 86.56 89 GLN A O 1
ATOM 684 N N . LYS A 1 90 ? -4.704 15.507 -5.566 1.00 85.19 90 LYS A N 1
ATOM 685 C CA . LYS A 1 90 ? -5.862 14.808 -5.006 1.00 85.19 90 LYS A CA 1
ATOM 686 C C . LYS A 1 90 ? -5.579 13.312 -4.869 1.00 85.19 90 LYS A C 1
ATOM 688 O O . LYS A 1 90 ? -5.781 12.758 -3.794 1.00 85.19 90 LYS A O 1
ATOM 693 N N . GLN A 1 91 ? -4.976 12.690 -5.875 1.00 86.62 91 GLN A N 1
ATOM 694 C CA . GLN A 1 91 ? -4.549 11.289 -5.853 1.00 86.62 91 GLN A CA 1
ATOM 695 C C . GLN A 1 91 ? -3.539 10.990 -4.737 1.00 86.62 91 GLN A C 1
ATOM 697 O O . GLN A 1 91 ? -3.630 9.956 -4.082 1.00 86.62 91 GLN A O 1
ATOM 702 N N . LYS A 1 92 ? -2.623 11.918 -4.437 1.00 88.62 92 LYS A N 1
ATOM 703 C CA . LYS A 1 92 ? -1.689 11.769 -3.305 1.00 88.62 92 LYS A CA 1
ATOM 704 C C . LYS A 1 92 ? -2.406 11.609 -1.965 1.00 88.62 92 LYS A C 1
ATOM 706 O O . LYS A 1 92 ? -1.971 10.814 -1.138 1.00 88.62 92 LYS A O 1
ATOM 711 N N . THR A 1 93 ? -3.518 12.319 -1.756 1.00 87.94 93 THR A N 1
ATOM 712 C CA . THR A 1 93 ? -4.328 12.170 -0.531 1.00 87.94 93 THR A CA 1
ATOM 713 C C . THR A 1 93 ? -5.044 10.822 -0.443 1.00 87.94 93 THR A C 1
ATOM 715 O O . THR A 1 93 ? -5.436 10.410 0.645 1.00 87.94 93 THR A O 1
ATOM 718 N N . LEU A 1 94 ? -5.163 10.114 -1.571 1.00 89.25 94 LEU A N 1
ATOM 719 C CA . LEU A 1 94 ? -5.832 8.821 -1.676 1.00 89.25 94 LEU A CA 1
ATOM 720 C C . LEU A 1 94 ? -4.884 7.627 -1.511 1.00 89.25 94 LEU A C 1
ATOM 722 O O . LEU A 1 94 ? -5.369 6.506 -1.466 1.00 89.25 94 LEU A O 1
ATOM 726 N N . LEU A 1 95 ? -3.568 7.823 -1.356 1.00 89.50 95 LEU A N 1
ATOM 727 C CA . LEU A 1 95 ? -2.601 6.722 -1.206 1.00 89.50 95 LEU A CA 1
ATOM 728 C C . LEU A 1 95 ? -2.898 5.807 -0.016 1.00 89.50 95 LEU A C 1
ATOM 730 O O . LEU A 1 95 ? -2.985 4.591 -0.173 1.00 89.50 95 LEU A O 1
ATOM 734 N N . LEU A 1 96 ? -3.053 6.392 1.173 1.00 89.06 96 LEU A N 1
ATOM 735 C CA . LEU A 1 96 ? -3.331 5.624 2.383 1.00 89.06 96 LEU A CA 1
ATOM 736 C C . LEU A 1 96 ? -4.726 4.971 2.328 1.00 89.06 96 LEU A C 1
ATOM 738 O O . LEU A 1 96 ? -4.798 3.762 2.541 1.00 89.06 96 LEU A O 1
ATOM 742 N N . PRO A 1 97 ? -5.803 5.692 1.952 1.00 89.88 97 PRO A N 1
ATOM 743 C CA . PRO A 1 97 ? -7.103 5.059 1.763 1.00 89.88 97 PRO A CA 1
ATOM 744 C C . PRO A 1 97 ? -7.119 3.948 0.705 1.00 89.88 97 PRO A C 1
ATOM 746 O O . PRO A 1 97 ? -7.772 2.932 0.908 1.00 89.88 97 PRO A O 1
ATOM 749 N N . ALA A 1 98 ? -6.387 4.101 -0.401 1.00 90.38 98 ALA A N 1
ATOM 750 C CA . ALA A 1 98 ? -6.272 3.075 -1.436 1.00 90.38 98 ALA A CA 1
ATOM 751 C C . ALA A 1 98 ? -5.567 1.813 -0.913 1.00 90.38 98 ALA A C 1
ATOM 753 O O . ALA A 1 98 ? -6.015 0.702 -1.191 1.00 90.38 98 ALA A O 1
ATOM 754 N N . ALA A 1 99 ? -4.500 1.966 -0.122 1.00 90.06 99 ALA A N 1
ATOM 755 C CA . ALA A 1 99 ? -3.826 0.841 0.524 1.00 90.06 99 ALA A CA 1
ATOM 756 C C . ALA A 1 99 ? -4.730 0.143 1.557 1.00 90.06 99 ALA A C 1
ATOM 758 O O . ALA A 1 99 ? -4.782 -1.085 1.596 1.0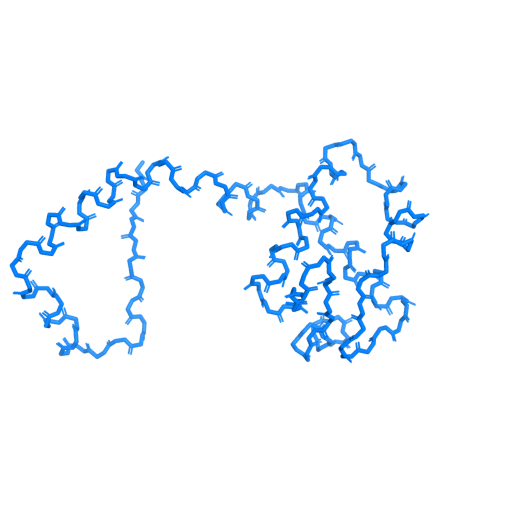0 90.06 99 ALA A O 1
ATOM 759 N N . ASP A 1 100 ? -5.488 0.913 2.344 1.00 89.81 100 ASP A N 1
ATOM 760 C CA . ASP A 1 100 ? -6.470 0.383 3.295 1.00 89.81 100 ASP A CA 1
ATOM 761 C C . ASP A 1 100 ? -7.611 -0.371 2.596 1.00 89.81 100 ASP A C 1
ATOM 763 O O . ASP A 1 100 ? -8.032 -1.425 3.069 1.00 89.81 100 ASP A O 1
ATOM 767 N N . GLN A 1 101 ? -8.078 0.109 1.441 1.00 88.81 101 GLN A N 1
ATOM 768 C CA . GLN A 1 101 ? -9.064 -0.607 0.628 1.00 88.81 101 GLN A CA 1
ATOM 769 C C . GLN A 1 101 ? -8.521 -1.932 0.095 1.00 88.81 101 GLN A C 1
ATOM 771 O O . GLN A 1 101 ? -9.190 -2.955 0.208 1.00 88.81 101 GLN A O 1
ATOM 776 N N . LEU A 1 102 ? -7.302 -1.936 -0.451 1.00 88.75 102 LEU A N 1
ATOM 777 C CA . LEU A 1 102 ? -6.654 -3.167 -0.909 1.00 88.75 102 LEU A CA 1
ATOM 778 C C . LEU A 1 102 ? -6.444 -4.149 0.255 1.00 88.75 102 LEU A C 1
ATOM 780 O O . LEU A 1 102 ? -6.562 -5.361 0.075 1.00 88.75 102 LEU A O 1
ATOM 784 N N . ALA A 1 103 ? -6.207 -3.644 1.469 1.00 91.25 103 ALA A N 1
ATOM 785 C CA . ALA A 1 103 ? -6.169 -4.478 2.662 1.00 91.25 103 ALA A CA 1
ATOM 786 C C . ALA A 1 103 ? -7.548 -5.053 3.028 1.00 91.25 103 ALA A C 1
ATOM 788 O O . ALA A 1 103 ? -7.664 -6.241 3.320 1.00 91.25 103 ALA A O 1
ATOM 789 N N . ALA A 1 104 ? -8.609 -4.246 2.953 1.00 89.06 104 ALA A N 1
ATOM 790 C CA . ALA A 1 104 ? -9.982 -4.701 3.180 1.00 89.06 104 ALA A CA 1
ATOM 791 C C . ALA A 1 104 ? -10.438 -5.755 2.151 1.00 89.06 104 ALA A C 1
ATOM 793 O O . ALA A 1 104 ? -11.206 -6.651 2.485 1.00 89.06 104 ALA A O 1
ATOM 794 N N . G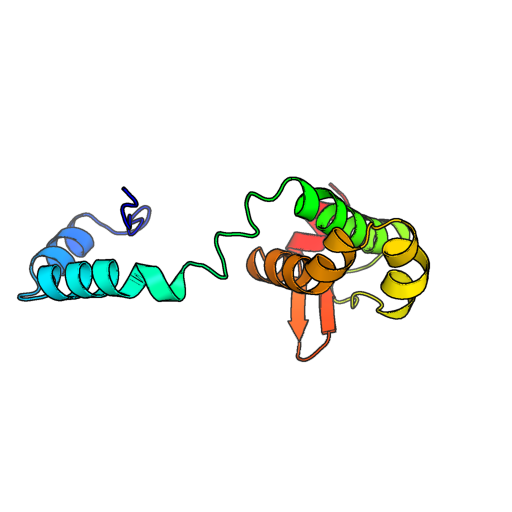LN A 1 105 ? -9.921 -5.683 0.922 1.00 87.50 105 GLN A N 1
ATOM 795 C CA . GLN A 1 105 ? -10.140 -6.672 -0.141 1.00 87.50 105 GLN A CA 1
ATOM 796 C C . GLN A 1 105 ? -9.286 -7.942 0.021 1.00 87.50 105 GLN A C 1
ATOM 798 O O . GLN A 1 105 ? -9.394 -8.865 -0.783 1.00 87.50 105 GLN A O 1
ATOM 803 N N . GLY A 1 106 ? -8.417 -8.004 1.034 1.00 91.19 106 GLY A N 1
ATOM 804 C CA . GLY A 1 106 ? -7.530 -9.140 1.271 1.00 91.19 106 GLY A CA 1
ATOM 805 C C . GLY A 1 106 ? -6.357 -9.238 0.294 1.00 91.19 106 GLY A C 1
ATOM 806 O O . GLY A 1 106 ? -5.679 -10.262 0.284 1.00 91.19 106 GLY A O 1
ATOM 807 N N . ILE A 1 107 ? -6.089 -8.200 -0.507 1.00 92.00 107 ILE A N 1
ATOM 808 C CA . ILE A 1 107 ? -4.916 -8.103 -1.394 1.00 92.00 107 ILE A CA 1
ATOM 809 C C . ILE A 1 107 ? -3.660 -7.781 -0.580 1.00 92.00 107 ILE A C 1
ATOM 811 O O . ILE A 1 107 ? -2.586 -8.344 -0.810 1.00 92.00 107 ILE A O 1
ATOM 815 N N . PHE A 1 108 ? -3.818 -6.910 0.415 1.00 93.75 108 PHE A N 1
ATOM 816 C CA . PHE A 1 108 ? -2.798 -6.636 1.416 1.00 93.75 108 PHE A CA 1
ATOM 817 C C . PHE A 1 108 ? -3.229 -7.108 2.805 1.00 93.75 108 PHE A C 1
ATOM 819 O O . PHE A 1 108 ? -4.406 -7.170 3.140 1.00 93.75 108 PHE A O 1
ATOM 826 N N . GLU A 1 109 ? -2.252 -7.4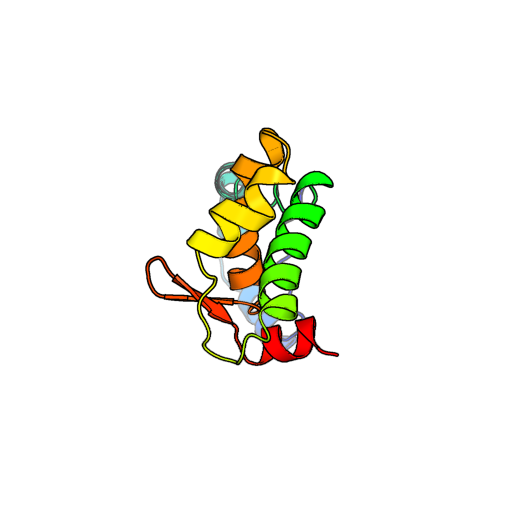08 3.647 1.00 93.81 109 GLU A N 1
ATOM 827 C CA . GLU A 1 109 ? -2.424 -7.611 5.075 1.00 93.81 109 GLU A CA 1
ATOM 828 C C . GLU A 1 109 ? -1.788 -6.425 5.795 1.00 93.81 109 GLU A C 1
ATOM 830 O O . GLU A 1 109 ? -0.589 -6.172 5.666 1.00 93.81 109 GLU A O 1
ATOM 835 N N . LYS A 1 110 ? -2.586 -5.675 6.556 1.00 92.31 110 LYS A N 1
ATOM 836 C CA . LYS A 1 110 ? -2.083 -4.544 7.335 1.00 92.31 110 LYS A CA 1
ATOM 837 C C . LYS A 1 110 ? -1.485 -5.041 8.652 1.00 92.31 110 LYS A C 1
ATOM 839 O O . LYS A 1 110 ? -2.206 -5.556 9.505 1.00 92.31 110 LYS A O 1
ATOM 844 N N . ARG A 1 111 ? -0.180 -4.842 8.853 1.00 90.00 111 ARG A N 1
ATOM 845 C CA . ARG A 1 111 ? 0.523 -5.104 10.121 1.00 90.00 111 ARG A CA 1
ATOM 846 C C . ARG A 1 111 ? 1.103 -3.810 10.670 1.00 90.00 111 ARG A C 1
ATOM 848 O O . ARG A 1 111 ? 2.183 -3.374 10.284 1.00 90.00 111 ARG A O 1
ATOM 855 N N . GLY A 1 112 ? 0.377 -3.187 11.595 1.00 87.38 112 GLY A N 1
ATOM 856 C CA . GLY A 1 112 ? 0.769 -1.890 12.144 1.00 87.38 112 GLY A CA 1
ATOM 857 C C . GLY A 1 112 ? 0.773 -0.812 11.058 1.00 87.38 112 GLY A C 1
ATOM 858 O O . GLY A 1 112 ? -0.290 -0.450 10.554 1.00 87.38 112 GLY A O 1
ATOM 859 N N . ALA A 1 113 ? 1.960 -0.302 10.719 1.00 83.62 113 ALA A N 1
ATOM 860 C CA . ALA A 1 113 ? 2.148 0.703 9.670 1.00 83.62 113 ALA A CA 1
ATOM 861 C C . ALA A 1 113 ? 2.473 0.101 8.288 1.00 83.62 113 ALA A C 1
ATOM 863 O O . ALA A 1 113 ? 2.490 0.834 7.301 1.00 83.62 113 ALA A O 1
ATOM 864 N N . ASP A 1 114 ? 2.720 -1.209 8.216 1.00 88.44 114 ASP A N 1
ATOM 865 C CA . ASP A 1 114 ? 3.126 -1.898 6.994 1.00 88.44 114 ASP A CA 1
ATOM 866 C C . ASP A 1 114 ? 1.939 -2.590 6.309 1.00 88.44 114 ASP A C 1
ATOM 868 O O . ASP A 1 114 ? 1.039 -3.118 6.967 1.00 88.44 114 ASP A O 1
ATOM 872 N N . TYR A 1 115 ? 1.972 -2.633 4.976 1.00 92.81 115 TYR A N 1
ATOM 873 C CA . TYR A 1 115 ? 1.029 -3.382 4.139 1.00 92.81 115 TYR A CA 1
ATOM 874 C C . TYR A 1 115 ? 1.786 -4.514 3.453 1.00 92.81 115 TYR A C 1
ATOM 876 O O . TYR A 1 115 ? 2.690 -4.240 2.671 1.00 92.81 115 TYR A O 1
ATOM 884 N N . LEU A 1 116 ? 1.459 -5.768 3.758 1.00 94.06 116 LEU A N 1
ATOM 885 C CA . LEU A 1 116 ? 2.144 -6.946 3.226 1.00 94.06 116 LEU A CA 1
ATOM 886 C C . LEU A 1 116 ? 1.316 -7.589 2.116 1.00 94.06 116 LEU A C 1
ATOM 888 O O . LEU A 1 116 ? 0.108 -7.723 2.258 1.00 94.06 116 LEU A O 1
ATOM 892 N N . LEU A 1 117 ? 1.949 -8.032 1.032 1.00 95.44 117 LEU A N 1
ATOM 893 C CA . LEU A 1 117 ? 1.266 -8.756 -0.041 1.00 95.44 117 LEU A CA 1
ATOM 894 C C . LEU A 1 117 ? 0.747 -10.105 0.459 1.00 95.44 117 LEU A C 1
ATOM 896 O O . LEU A 1 117 ? 1.515 -10.908 0.987 1.00 95.44 117 LEU A O 1
ATOM 900 N N . THR A 1 118 ? -0.540 -10.380 0.283 1.00 95.00 118 THR A N 1
ATOM 901 C CA . THR A 1 118 ? -1.119 -11.678 0.653 1.00 95.00 118 THR A CA 1
ATOM 902 C C . THR A 1 118 ? -0.953 -12.684 -0.488 1.00 95.00 118 THR A C 1
ATOM 904 O O . THR A 1 118 ? -0.564 -12.332 -1.601 1.00 95.00 118 THR A O 1
ATOM 907 N N . ALA A 1 119 ? -1.285 -13.954 -0.241 1.00 93.12 119 ALA A N 1
ATOM 908 C CA . ALA A 1 119 ? -1.364 -14.949 -1.311 1.00 93.12 119 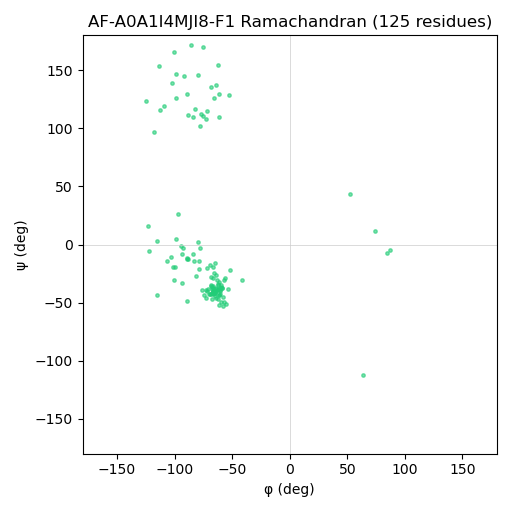ALA A CA 1
ATOM 909 C C . ALA A 1 119 ? -2.407 -14.571 -2.378 1.00 93.12 119 ALA A C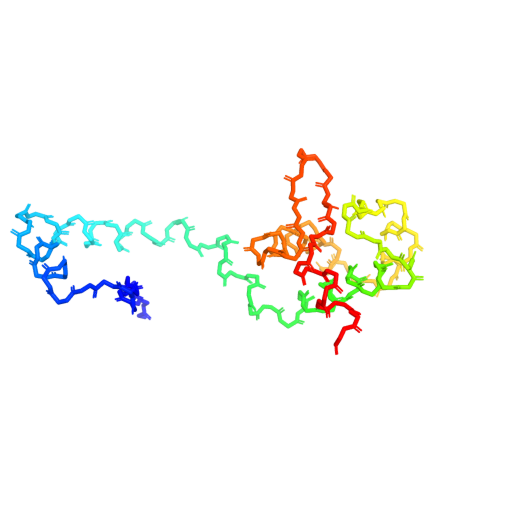 1
ATOM 911 O O . ALA A 1 119 ? -2.138 -14.701 -3.568 1.00 93.12 119 ALA A O 1
ATOM 912 N N . ALA A 1 120 ? -3.562 -14.044 -1.956 1.00 91.50 120 ALA A N 1
ATOM 913 C CA . ALA A 1 120 ? -4.601 -13.571 -2.868 1.00 91.50 120 ALA A CA 1
ATOM 914 C C . ALA A 1 120 ? -4.121 -12.370 -3.695 1.00 91.50 120 ALA A C 1
ATOM 916 O O . ALA A 1 120 ? -4.340 -12.329 -4.901 1.00 91.50 120 ALA A O 1
ATOM 917 N N . GLY A 1 121 ? -3.408 -11.430 -3.068 1.00 91.06 121 GLY A N 1
ATOM 918 C CA . GLY A 1 121 ? -2.822 -10.292 -3.765 1.00 91.06 121 GLY A CA 1
ATOM 919 C C . GLY A 1 121 ? -1.720 -10.683 -4.743 1.00 91.06 121 GLY A C 1
ATOM 920 O O . GLY A 1 121 ? -1.640 -10.115 -5.825 1.00 91.06 121 GLY A O 1
ATOM 921 N N . TYR A 1 122 ? -0.898 -11.676 -4.401 1.00 93.12 122 TYR A N 1
ATOM 922 C CA . TYR A 1 122 ? 0.117 -12.210 -5.308 1.00 93.12 122 TYR A CA 1
ATOM 923 C C . TYR A 1 122 ? -0.509 -12.833 -6.560 1.00 93.12 122 TYR A C 1
ATOM 925 O O . TYR A 1 122 ? -0.091 -12.519 -7.672 1.00 93.12 122 TYR A O 1
ATOM 933 N N . GLU A 1 123 ? -1.539 -13.666 -6.394 1.00 92.75 123 GLU A N 1
ATOM 934 C CA . GLU A 1 123 ? -2.284 -14.217 -7.531 1.00 92.75 123 GLU A CA 1
ATOM 935 C C . GLU A 1 123 ? -2.930 -13.096 -8.358 1.00 92.75 123 GLU A C 1
ATOM 937 O O . GLU A 1 123 ? -2.872 -13.146 -9.580 1.00 92.75 123 GLU A O 1
ATOM 942 N N . PHE A 1 124 ? -3.465 -12.056 -7.709 1.00 89.94 124 PHE A N 1
ATOM 943 C CA . PHE A 1 124 ? -4.097 -10.918 -8.382 1.00 89.94 124 PHE A CA 1
ATOM 944 C C . PHE A 1 124 ? -3.140 -10.123 -9.285 1.00 89.94 124 PHE A C 1
ATOM 946 O O . PHE A 1 124 ? -3.552 -9.656 -10.339 1.00 89.94 124 PHE A O 1
ATOM 953 N N . ILE A 1 125 ? -1.875 -9.937 -8.889 1.00 91.06 125 ILE A N 1
ATOM 954 C CA . ILE A 1 125 ? -0.924 -9.113 -9.661 1.00 91.06 125 ILE A CA 1
ATOM 955 C C . ILE A 1 125 ? -0.142 -9.892 -10.734 1.00 91.06 125 ILE A C 1
ATOM 957 O O . ILE A 1 125 ? 0.544 -9.268 -11.548 1.00 91.06 125 ILE A O 1
ATOM 961 N N . TYR A 1 126 ? -0.195 -11.231 -10.728 1.00 87.50 126 TYR A N 1
ATOM 962 C CA . TYR A 1 126 ? 0.587 -12.091 -11.632 1.00 87.50 126 TYR A CA 1
ATOM 963 C C . TYR A 1 126 ? -0.237 -13.051 -12.504 1.00 87.50 126 TYR A C 1
ATOM 965 O O . TYR A 1 126 ? 0.355 -13.712 -13.362 1.00 87.50 126 TYR A O 1
ATOM 973 N N . ARG A 1 127 ? -1.556 -13.146 -12.321 1.00 77.31 127 ARG A N 1
ATOM 974 C CA . ARG A 1 127 ? -2.454 -13.930 -13.184 1.00 77.31 127 ARG A CA 1
ATOM 975 C C . ARG A 1 127 ? -3.471 -13.054 -13.888 1.00 77.31 127 ARG A C 1
ATOM 977 O O . ARG A 1 127 ? -3.798 -13.417 -15.039 1.00 77.31 127 ARG A O 1
#

Radius of gyration: 19.27 Å; Cα contacts (8 Å, |Δi|>4): 100; chains: 1; bounding box: 50×37×32 Å

Mean predicted aligned error: 14.54 Å

Foldseek 3Di:
DDDDDPDCVPPDPVRVVVCVPDPCSVVVVVVCVVVVVPPVPQLVVLVPDPLLVVLLVLQLVLCLVVVHDFFDWSDPVCCVPPVVVVHDPVSVVNNVVSLVVCCVVVQWPDDPPTTGGHPVVVVVSPD

Organism: NCBI:txid758825

Sequence (127 aa):
MISVQIDFTNATPEEQAAFNAIPGMKEVLEALNVRGRQFNTVLNVIEDSDEAAPVREGLLELMRTSNAQIGHSLNGKAVQFQLVPTLNQKQKTLLLPAADQLAAQGIFEKRGADYLLTAAGYEFIYR

Secondary structure (DSSP, 8-state):
--------TT--HHHHHHHHTSTTHHHHHHHHHHHHHHHSTTTTTSSS-TTTHHHHHHHHHHHHHTTPPTT-B--HHHIIIIIGGGS-HHHHHTHHHHHHHHHHTTSEEEETTEEEEPHHHHHHHH-

Nearest PDB structures (foldseek):
  7xvl-assembly1_o  TM=6.025E-01  e=5.298E-01  Homo sapiens
  3rpq-assembly1_B  TM=4.367E-01  e=3.426E-01  Escherichia coli K-12
  6i6m-assembly1_A  TM=5.476E-01  e=7.233E-01  Papaver somniferum
  6d6y-assembly1_A  TM=3.840E-01  e=2.358E-01  Moorena bouillonii
  6i5z-assembly2_C  TM=5.660E-01  e=2.218E+00  Papaver somniferum